Protein AF-A0A5N9FRM1-F1 (afdb_monomer_lite)

Radius of gyration: 14.16 Å; chains: 1; bounding box: 31×21×43 Å

Structure (mmCIF, N/CA/C/O backbone):
data_AF-A0A5N9FRM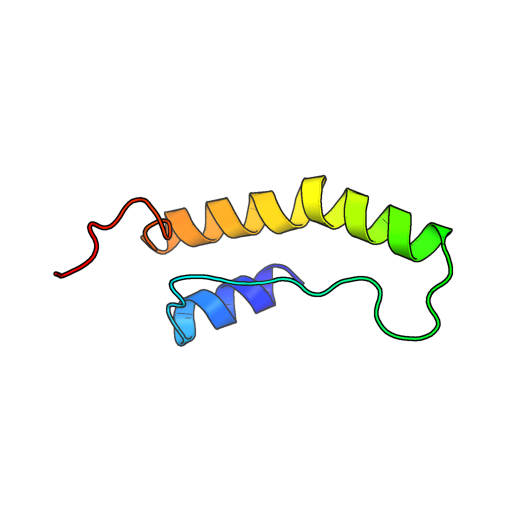1-F1
#
_entry.id   AF-A0A5N9FRM1-F1
#
loop_
_atom_site.group_PDB
_atom_site.id
_atom_site.type_symbol
_atom_site.label_atom_id
_atom_site.label_alt_id
_atom_site.label_comp_id
_atom_site.label_asym_id
_atom_site.label_entity_id
_atom_site.label_seq_id
_atom_site.pdbx_PDB_ins_code
_atom_site.Cartn_x
_atom_site.Cartn_y
_atom_site.Cartn_z
_atom_site.occupancy
_atom_site.B_iso_or_equiv
_atom_site.auth_seq_id
_atom_site.auth_comp_id
_atom_site.auth_asym_id
_atom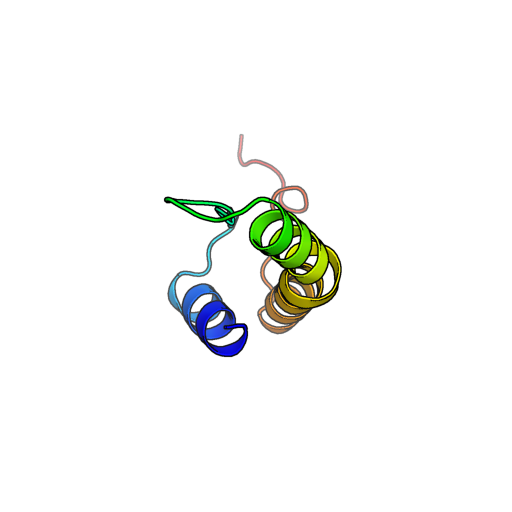_site.auth_atom_id
_atom_site.pdbx_PDB_model_num
ATOM 1 N N . MET A 1 1 ? -1.344 -10.622 -6.536 1.00 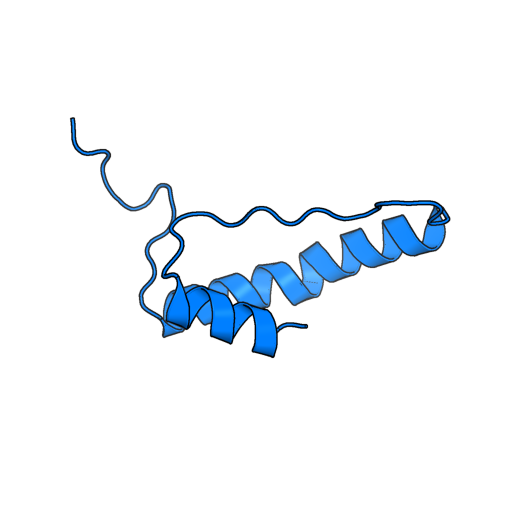85.75 1 MET A N 1
ATOM 2 C CA . MET A 1 1 ? -0.655 -10.179 -5.302 1.00 85.75 1 MET A CA 1
ATOM 3 C C . MET A 1 1 ? -1.620 -9.597 -4.275 1.00 85.75 1 MET A C 1
ATOM 5 O O . MET A 1 1 ? -1.677 -10.139 -3.183 1.00 85.75 1 MET A O 1
ATOM 9 N N . ILE A 1 2 ? -2.420 -8.584 -4.622 1.00 93.75 2 ILE A N 1
ATOM 10 C CA . ILE A 1 2 ? -3.322 -7.867 -3.694 1.00 93.75 2 ILE A CA 1
ATOM 11 C C . ILE A 1 2 ? -4.183 -8.777 -2.781 1.00 93.75 2 ILE A C 1
ATOM 13 O O . ILE A 1 2 ? -4.156 -8.555 -1.571 1.00 93.75 2 ILE A O 1
ATOM 17 N N . PRO A 1 3 ? -4.844 -9.856 -3.262 1.00 96.00 3 PRO A N 1
ATOM 18 C CA . PRO A 1 3 ? -5.620 -10.736 -2.375 1.00 96.00 3 PRO A CA 1
ATOM 19 C C . PRO A 1 3 ? -4.789 -11.409 -1.272 1.00 96.00 3 PRO A C 1
ATOM 21 O O . PRO A 1 3 ? -5.277 -11.622 -0.167 1.00 96.00 3 PRO A O 1
ATOM 24 N N . LYS A 1 4 ? -3.511 -11.710 -1.546 1.00 95.81 4 LYS A N 1
ATOM 25 C CA . LYS A 1 4 ? -2.596 -12.272 -0.543 1.00 95.81 4 LYS A CA 1
ATOM 26 C C . LYS A 1 4 ? -2.236 -11.236 0.521 1.00 95.81 4 LYS A C 1
ATOM 28 O O . LYS A 1 4 ? -2.132 -11.590 1.687 1.00 95.81 4 LYS A O 1
ATOM 33 N N . ILE A 1 5 ? -2.076 -9.969 0.130 1.00 95.50 5 ILE A N 1
ATOM 34 C CA . ILE A 1 5 ? -1.805 -8.882 1.079 1.00 95.50 5 ILE A CA 1
ATOM 35 C C . ILE A 1 5 ? -3.004 -8.693 2.012 1.00 95.50 5 ILE A C 1
ATOM 37 O O . ILE A 1 5 ? -2.804 -8.626 3.221 1.00 95.50 5 ILE A O 1
ATOM 41 N N . ARG A 1 6 ? -4.238 -8.704 1.480 1.00 96.31 6 ARG A N 1
ATOM 42 C CA . ARG A 1 6 ? -5.457 -8.678 2.307 1.00 96.31 6 ARG A CA 1
ATOM 43 C C . ARG A 1 6 ? -5.452 -9.793 3.345 1.00 96.31 6 ARG A C 1
ATOM 45 O O . ARG A 1 6 ? -5.600 -9.505 4.523 1.00 96.31 6 ARG A O 1
ATOM 52 N N . HIS A 1 7 ? -5.201 -11.030 2.922 1.00 96.44 7 HIS A N 1
ATOM 53 C CA . HIS A 1 7 ? -5.160 -12.164 3.842 1.00 96.44 7 HIS A CA 1
ATOM 54 C C . HIS A 1 7 ? -4.144 -11.970 4.983 1.00 96.44 7 HIS A C 1
ATOM 56 O O . HIS A 1 7 ? -4.448 -12.243 6.142 1.00 96.44 7 HIS A O 1
ATOM 62 N N . VAL A 1 8 ? -2.947 -11.457 4.677 1.00 95.69 8 VAL A N 1
ATOM 63 C CA . VAL A 1 8 ? -1.922 -11.180 5.697 1.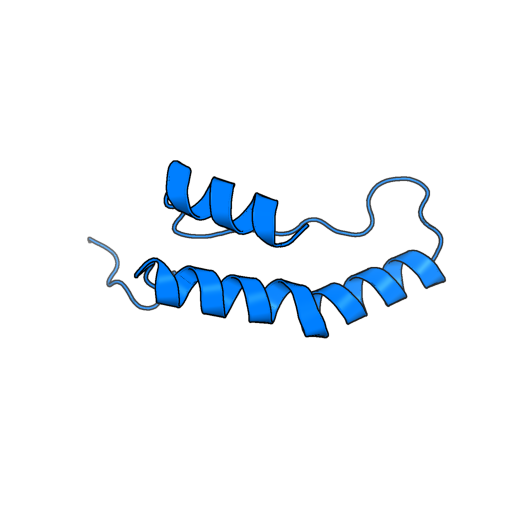00 95.69 8 VAL A CA 1
ATOM 64 C C . VAL A 1 8 ? -2.361 -10.064 6.649 1.00 95.69 8 VAL A C 1
ATOM 66 O O . VAL A 1 8 ? -2.202 -10.209 7.859 1.00 95.69 8 VAL A O 1
ATOM 69 N N . LEU A 1 9 ? -2.925 -8.970 6.130 1.00 95.44 9 LEU A N 1
ATOM 70 C CA . LEU A 1 9 ? -3.408 -7.850 6.946 1.00 95.44 9 LEU A CA 1
ATOM 71 C C . LEU A 1 9 ? -4.594 -8.238 7.835 1.00 95.44 9 LEU A C 1
ATOM 73 O O . LEU A 1 9 ? -4.669 -7.796 8.978 1.00 95.44 9 LEU A O 1
ATOM 77 N N . GLU A 1 10 ? -5.484 -9.096 7.342 1.00 96.06 10 GLU A N 1
ATOM 78 C CA . GLU A 1 10 ? -6.580 -9.674 8.123 1.00 96.06 10 GLU A CA 1
ATOM 79 C C . GLU A 1 10 ? -6.059 -10.532 9.272 1.00 96.06 10 GLU A C 1
ATOM 81 O O . GLU A 1 10 ? -6.531 -10.400 10.400 1.00 96.06 10 GLU A O 1
ATOM 86 N N . TYR A 1 11 ? -5.080 -11.394 8.990 1.00 96.81 11 TYR A N 1
ATOM 87 C CA . TYR A 1 11 ? -4.594 -12.373 9.955 1.00 96.81 11 TYR A CA 1
ATOM 88 C C . TYR A 1 11 ? -3.655 -11.766 11.005 1.00 96.81 11 TYR A C 1
ATOM 90 O O . TYR A 1 11 ? -3.822 -12.004 12.197 1.00 96.81 11 TYR A O 1
ATOM 98 N N . ILE A 1 12 ? -2.660 -10.984 10.574 1.00 95.50 12 ILE A N 1
ATOM 99 C CA . ILE A 1 12 ? -1.612 -10.446 11.458 1.00 95.50 12 ILE A CA 1
ATOM 100 C C . ILE A 1 12 ? -2.022 -9.098 12.063 1.00 95.50 12 ILE A C 1
ATOM 102 O O . ILE A 1 12 ? -1.524 -8.740 13.127 1.00 95.50 12 ILE A O 1
ATOM 106 N N . ARG A 1 13 ? -2.937 -8.355 11.418 1.00 93.06 13 ARG A N 1
ATOM 107 C CA . ARG A 1 13 ? -3.356 -7.006 11.847 1.00 93.06 13 ARG A CA 1
ATOM 108 C C . ARG A 1 13 ? -2.167 -6.044 12.010 1.00 93.06 13 ARG A C 1
ATOM 110 O O . ARG A 1 13 ? -2.111 -5.265 12.957 1.00 93.06 13 ARG A O 1
ATOM 117 N N . SER A 1 14 ? -1.192 -6.119 11.102 1.00 89.00 14 SER A N 1
ATOM 118 C CA . SER A 1 14 ? 0.047 -5.334 11.171 1.00 89.00 14 SER A CA 1
ATOM 119 C C . SER A 1 14 ? -0.216 -3.824 11.177 1.00 89.00 14 SER A C 1
ATOM 121 O O . SER A 1 14 ? -0.918 -3.322 10.304 1.00 89.00 14 SER A O 1
ATOM 123 N N . GLY A 1 15 ? 0.415 -3.093 12.104 1.00 86.19 15 GLY A N 1
ATOM 124 C CA . GLY A 1 15 ? 0.328 -1.624 12.167 1.00 86.19 15 GLY A CA 1
ATOM 125 C C . GLY A 1 15 ? 1.196 -0.878 11.142 1.00 86.19 15 GLY A C 1
ATOM 126 O O . GLY A 1 15 ? 0.944 0.289 10.853 1.00 86.19 15 GLY A O 1
ATOM 127 N N . SER A 1 16 ? 2.201 -1.548 10.569 1.00 88.81 16 SER A N 1
ATOM 128 C CA . SER A 1 16 ? 3.046 -1.024 9.489 1.00 88.81 16 SER A CA 1
ATOM 129 C C . SER A 1 16 ? 3.467 -2.164 8.563 1.00 88.81 16 SER A C 1
ATOM 131 O O . SER A 1 16 ? 3.734 -3.274 9.027 1.00 88.81 16 SER A O 1
ATOM 133 N N . VAL A 1 17 ? 3.562 -1.891 7.260 1.00 89.50 17 VAL A N 1
ATOM 134 C CA . VAL A 1 17 ? 4.044 -2.846 6.251 1.00 89.50 17 VAL A CA 1
ATOM 135 C C . VAL A 1 17 ? 5.094 -2.171 5.385 1.00 89.50 17 VAL A C 1
ATOM 137 O O . VAL A 1 17 ? 4.904 -1.050 4.921 1.00 89.50 17 VAL A O 1
ATOM 140 N N . PHE A 1 18 ? 6.198 -2.873 5.157 1.00 91.00 18 PHE A N 1
ATOM 141 C CA . PHE A 1 18 ? 7.282 -2.431 4.296 1.00 91.00 18 PHE A CA 1
ATOM 142 C C . PHE A 1 18 ? 7.377 -3.369 3.090 1.00 91.00 18 PHE A C 1
ATOM 144 O O . PHE A 1 18 ? 7.484 -4.585 3.252 1.00 91.00 18 PHE A O 1
ATOM 151 N N . PHE A 1 19 ? 7.306 -2.803 1.884 1.00 90.06 19 PHE A N 1
ATOM 152 C CA . PHE A 1 19 ? 7.454 -3.545 0.635 1.00 90.06 19 PHE A CA 1
ATOM 153 C C . PHE A 1 19 ? 8.898 -3.445 0.157 1.00 90.06 19 PHE A C 1
ATOM 155 O O . PHE A 1 19 ? 9.409 -2.347 -0.053 1.00 90.06 19 PHE A O 1
ATOM 162 N N . TRP A 1 20 ? 9.532 -4.598 -0.028 1.00 88.94 20 TRP A N 1
ATOM 163 C CA . TRP A 1 20 ? 10.855 -4.702 -0.629 1.00 88.94 20 TRP A CA 1
ATOM 164 C C . TRP A 1 20 ? 10.706 -5.051 -2.111 1.00 88.94 20 TRP A C 1
ATOM 166 O O . TRP A 1 20 ? 10.067 -6.049 -2.444 1.00 88.94 20 TRP A O 1
ATOM 176 N N . ASP A 1 21 ? 11.264 -4.214 -2.981 1.00 86.62 21 ASP A N 1
ATOM 177 C CA . ASP A 1 21 ? 11.223 -4.352 -4.439 1.00 86.62 21 ASP A CA 1
ATOM 178 C C . ASP A 1 21 ? 12.649 -4.339 -5.007 1.00 86.62 21 ASP A C 1
ATOM 180 O O . ASP A 1 21 ? 13.550 -3.765 -4.393 1.00 86.62 21 ASP A O 1
ATOM 184 N N . GLY A 1 22 ? 12.851 -4.953 -6.176 1.00 82.69 22 GLY A N 1
ATOM 185 C CA . GLY A 1 22 ? 14.144 -4.931 -6.870 1.00 82.69 22 GLY A CA 1
ATOM 186 C C . GLY A 1 22 ? 15.216 -5.870 -6.302 1.00 82.69 22 GLY A C 1
ATOM 187 O O . GLY A 1 22 ? 16.399 -5.548 -6.380 1.00 82.69 22 GLY A O 1
ATOM 188 N N . ASP A 1 23 ? 14.829 -7.004 -5.710 1.00 84.75 23 ASP A N 1
ATOM 189 C CA . ASP A 1 23 ? 15.785 -8.008 -5.221 1.00 84.75 23 ASP A CA 1
ATOM 190 C C . ASP A 1 23 ? 16.311 -8.927 -6.342 1.00 84.75 23 ASP A C 1
ATOM 192 O O . ASP A 1 23 ? 15.608 -9.237 -7.306 1.00 84.75 23 ASP A O 1
ATOM 196 N N . GLY A 1 24 ? 17.540 -9.423 -6.183 1.00 85.94 24 GLY A N 1
ATOM 197 C CA . GLY A 1 24 ? 18.183 -10.356 -7.111 1.00 85.94 24 GLY A CA 1
ATOM 198 C C . GLY A 1 24 ? 18.701 -9.726 -8.412 1.00 85.94 24 GLY A C 1
ATOM 199 O O . GLY A 1 24 ? 19.020 -8.542 -8.482 1.00 85.94 24 GLY A O 1
ATOM 200 N N . ALA A 1 25 ? 18.839 -10.547 -9.458 1.00 88.81 25 ALA A N 1
ATOM 201 C CA . ALA A 1 25 ? 19.362 -10.139 -10.767 1.00 88.81 25 ALA A CA 1
ATOM 202 C C . ALA A 1 25 ? 18.262 -9.554 -11.678 1.00 88.81 25 ALA A C 1
ATO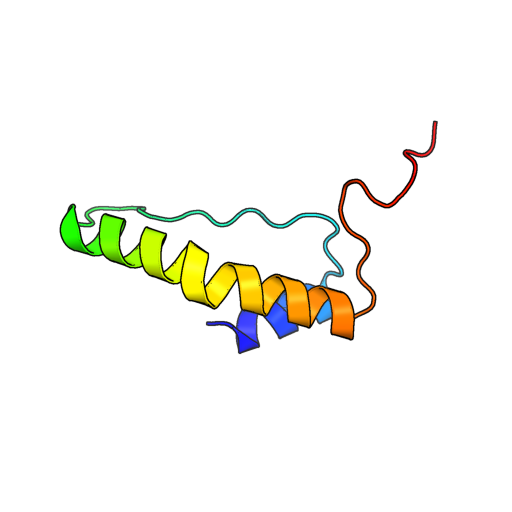M 204 O O . ALA A 1 25 ? 18.079 -10.014 -12.804 1.00 88.81 25 ALA A O 1
ATOM 205 N N . MET A 1 26 ? 17.501 -8.580 -11.171 1.00 93.31 26 MET A N 1
ATOM 206 C CA . MET A 1 26 ? 16.532 -7.831 -11.978 1.00 93.31 26 MET A CA 1
ATOM 207 C C . MET A 1 26 ? 17.249 -6.828 -12.883 1.00 93.31 26 MET A C 1
ATOM 209 O O . MET A 1 26 ? 18.205 -6.171 -12.463 1.00 93.31 26 MET A O 1
ATOM 213 N N . ASP A 1 27 ? 16.775 -6.690 -14.120 1.00 94.50 27 ASP A N 1
ATOM 214 C CA . ASP A 1 27 ? 17.219 -5.599 -14.977 1.00 94.50 27 ASP A CA 1
ATOM 215 C C . ASP A 1 27 ? 16.557 -4.268 -14.581 1.00 94.50 27 ASP A C 1
ATOM 217 O O . ASP A 1 27 ? 15.616 -4.198 -13.781 1.00 94.50 27 ASP A O 1
ATOM 221 N N . HIS A 1 28 ? 17.114 -3.179 -15.109 1.00 93.31 28 HIS A N 1
ATOM 222 C CA . HIS A 1 28 ? 16.675 -1.833 -14.766 1.00 93.31 28 HIS A CA 1
ATOM 223 C C . HIS A 1 28 ? 15.217 -1.572 -15.163 1.00 93.31 28 HIS A C 1
ATOM 225 O O . HIS A 1 28 ? 14.486 -0.922 -14.413 1.00 93.31 28 HIS A O 1
ATOM 231 N N . ASP A 1 29 ? 14.789 -2.077 -16.318 1.00 95.62 29 ASP A N 1
ATOM 232 C CA . ASP A 1 29 ? 13.464 -1.790 -16.857 1.00 95.62 29 ASP A CA 1
ATOM 233 C C . ASP A 1 29 ? 12.382 -2.490 -16.030 1.00 95.62 29 ASP A C 1
ATOM 235 O O . ASP A 1 29 ? 11.364 -1.874 -15.694 1.00 95.62 29 ASP A O 1
ATOM 239 N N . ASP A 1 30 ? 12.630 -3.733 -15.614 1.00 94.56 30 ASP A N 1
ATOM 240 C CA . ASP A 1 30 ? 11.745 -4.473 -14.721 1.00 94.56 30 ASP A CA 1
ATOM 241 C C . ASP A 1 30 ? 11.667 -3.831 -13.332 1.00 94.56 30 ASP A C 1
ATOM 243 O O . ASP A 1 30 ? 10.566 -3.681 -12.789 1.00 94.56 30 ASP A O 1
ATOM 247 N N . ALA A 1 31 ? 12.793 -3.370 -12.775 1.00 93.69 31 ALA A N 1
ATOM 248 C CA . ALA A 1 31 ? 12.803 -2.651 -11.500 1.00 93.69 31 ALA A CA 1
ATOM 249 C C . ALA A 1 31 ? 11.990 -1.346 -11.580 1.00 93.69 31 ALA A C 1
ATOM 251 O O . ALA A 1 31 ? 11.109 -1.090 -10.756 1.00 93.69 31 ALA A O 1
ATOM 252 N N . MET A 1 32 ? 12.206 -0.537 -12.620 1.00 95.00 32 MET A N 1
ATOM 253 C CA . MET A 1 32 ? 11.480 0.723 -12.803 1.00 95.00 32 MET A CA 1
ATOM 254 C C . MET A 1 32 ? 9.988 0.503 -13.068 1.00 95.00 32 MET A C 1
ATOM 256 O O . MET A 1 32 ? 9.140 1.276 -12.600 1.00 95.00 32 MET A O 1
ATOM 260 N N . ARG A 1 33 ? 9.637 -0.563 -13.794 1.00 95.12 33 ARG A N 1
ATOM 261 C CA . ARG A 1 33 ? 8.246 -0.963 -14.005 1.00 95.12 33 ARG A CA 1
ATOM 262 C C . ARG A 1 33 ? 7.590 -1.397 -12.695 1.00 95.12 33 ARG A C 1
ATOM 264 O O . ARG A 1 33 ? 6.463 -0.965 -12.440 1.00 95.12 33 ARG A O 1
ATOM 271 N N . SER A 1 34 ? 8.272 -2.199 -11.877 1.00 93.75 34 SER A N 1
ATOM 272 C CA . SER A 1 34 ? 7.771 -2.656 -10.576 1.00 93.75 34 SER A CA 1
ATOM 273 C C . SER A 1 34 ? 7.490 -1.479 -9.643 1.00 93.75 34 SER A C 1
ATOM 275 O O . SER A 1 34 ? 6.356 -1.326 -9.187 1.00 93.75 34 SER A O 1
ATOM 277 N N . LEU A 1 35 ? 8.440 -0.548 -9.498 1.00 94.56 35 LEU A N 1
ATOM 278 C CA . LEU A 1 35 ? 8.263 0.686 -8.723 1.00 94.56 35 LEU A CA 1
ATOM 279 C C . LEU A 1 35 ? 7.045 1.501 -9.184 1.00 94.56 35 LEU A C 1
ATOM 281 O O . LEU A 1 35 ? 6.258 1.996 -8.370 1.00 94.56 35 LEU A O 1
ATOM 285 N N . ARG A 1 36 ? 6.842 1.626 -10.502 1.00 96.12 36 ARG A N 1
ATOM 286 C CA . ARG A 1 36 ? 5.698 2.362 -11.059 1.00 96.12 36 ARG A CA 1
ATOM 287 C C . ARG A 1 36 ? 4.366 1.673 -10.766 1.00 96.12 36 ARG A C 1
ATOM 289 O O . ARG A 1 36 ? 3.397 2.368 -10.461 1.00 96.12 36 ARG A O 1
ATOM 296 N N . LEU A 1 37 ? 4.303 0.346 -10.854 1.00 95.75 37 LEU A N 1
ATOM 297 C CA . LEU A 1 37 ? 3.109 -0.429 -10.497 1.00 95.75 37 LEU A CA 1
ATOM 298 C C . LEU A 1 37 ? 2.860 -0.416 -8.984 1.00 95.75 37 LEU A C 1
ATOM 300 O O . LEU A 1 37 ? 1.714 -0.296 -8.558 1.00 95.75 37 LEU A O 1
ATOM 304 N N . MET A 1 38 ? 3.917 -0.450 -8.171 1.00 95.50 38 MET A N 1
ATOM 305 C CA . MET A 1 38 ? 3.827 -0.350 -6.717 1.00 95.50 38 MET A CA 1
ATOM 306 C C . MET A 1 38 ? 3.106 0.939 -6.309 1.00 95.50 38 MET A C 1
ATOM 308 O O . MET A 1 38 ? 2.115 0.890 -5.581 1.00 95.50 38 MET A O 1
ATOM 312 N N . GLY A 1 39 ? 3.541 2.084 -6.846 1.00 94.69 39 GLY A N 1
ATOM 313 C CA . GLY A 1 39 ? 2.930 3.382 -6.550 1.00 94.69 39 GLY A CA 1
ATOM 314 C C . GLY A 1 39 ? 1.534 3.581 -7.152 1.00 94.69 39 GLY A C 1
ATOM 315 O O . GLY A 1 39 ? 0.710 4.269 -6.557 1.00 94.69 39 GLY A O 1
ATOM 316 N N . LYS A 1 40 ? 1.249 2.994 -8.323 1.00 97.44 40 LYS A N 1
ATOM 317 C CA . LYS A 1 40 ? -0.037 3.187 -9.019 1.00 97.44 40 LYS A CA 1
ATOM 318 C C . LYS A 1 40 ? -1.135 2.220 -8.602 1.00 97.44 40 LYS A C 1
ATOM 320 O O . LYS A 1 40 ? -2.302 2.590 -8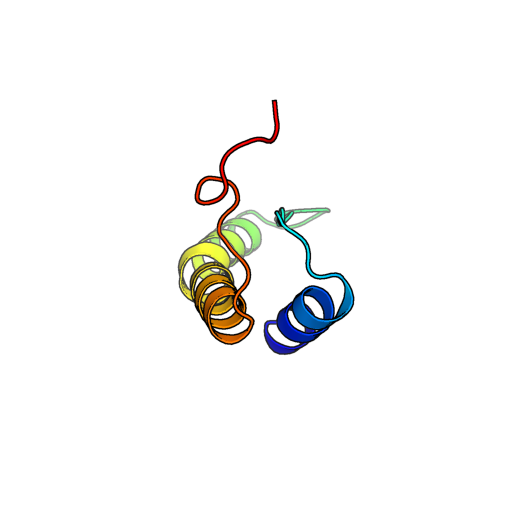.660 1.00 97.44 40 LYS A O 1
ATOM 325 N N . GLU A 1 41 ? -0.777 0.993 -8.247 1.00 96.12 41 GLU A N 1
ATOM 326 C CA . GLU A 1 41 ? -1.738 -0.097 -8.080 1.00 96.12 41 GLU A CA 1
ATOM 327 C C . GLU A 1 41 ? -1.661 -0.707 -6.684 1.00 96.12 41 GLU A C 1
ATOM 329 O O . GLU A 1 41 ? -2.677 -0.805 -5.999 1.00 96.12 41 GLU A O 1
ATOM 334 N N . VAL A 1 42 ? -0.463 -1.097 -6.236 1.00 95.56 42 VAL A N 1
ATOM 335 C CA . VAL A 1 42 ? -0.320 -1.891 -5.007 1.00 95.56 42 VAL A CA 1
ATOM 336 C C . VAL A 1 42 ? -0.571 -1.048 -3.762 1.00 95.56 42 VAL A C 1
ATOM 338 O O . VAL A 1 42 ? -1.459 -1.385 -2.984 1.00 95.56 42 VAL A O 1
ATOM 341 N N . ILE A 1 43 ? 0.170 0.047 -3.569 1.00 95.06 43 ILE A N 1
ATOM 342 C CA . ILE A 1 43 ? 0.038 0.892 -2.373 1.00 95.06 43 ILE A CA 1
ATOM 343 C C . ILE A 1 43 ? -1.386 1.462 -2.236 1.00 95.06 43 ILE A C 1
ATOM 345 O O . ILE A 1 43 ? -1.952 1.335 -1.147 1.00 95.06 43 ILE A O 1
ATOM 349 N N . PRO A 1 44 ? -2.033 1.988 -3.300 1.00 96.12 44 PRO A N 1
ATOM 350 C CA . PRO A 1 44 ? -3.429 2.418 -3.214 1.00 96.12 44 PRO A CA 1
ATOM 351 C C . PRO A 1 44 ? -4.388 1.295 -2.803 1.00 96.12 44 PRO A C 1
ATOM 353 O O . PRO A 1 44 ? -5.212 1.492 -1.914 1.00 96.12 44 PRO A O 1
ATOM 356 N N . ALA A 1 45 ? -4.255 0.097 -3.382 1.00 96.88 45 ALA A N 1
ATOM 357 C CA . ALA A 1 45 ? -5.108 -1.033 -3.015 1.00 96.88 45 ALA A CA 1
ATOM 358 C C . ALA A 1 45 ? -4.907 -1.469 -1.554 1.00 96.88 45 ALA A C 1
ATOM 360 O O . ALA A 1 45 ? -5.867 -1.841 -0.883 1.00 96.88 45 ALA A O 1
ATOM 361 N N . VAL A 1 46 ? -3.674 -1.407 -1.044 1.00 95.00 46 VAL A N 1
ATOM 362 C CA . VAL A 1 46 ? -3.362 -1.716 0.359 1.00 95.00 46 VAL A CA 1
ATOM 363 C C . VAL A 1 46 ? -4.001 -0.706 1.309 1.00 95.00 46 VAL A C 1
ATOM 365 O O . VAL A 1 46 ? -4.530 -1.115 2.339 1.00 95.00 46 VAL A O 1
ATOM 368 N N . HIS A 1 47 ? -4.018 0.581 0.954 1.00 93.44 47 HIS A N 1
ATOM 369 C CA . HIS A 1 47 ? -4.726 1.599 1.733 1.00 93.44 47 HIS A CA 1
ATOM 370 C C . HIS A 1 47 ? -6.238 1.351 1.789 1.00 93.44 47 HIS A C 1
ATOM 372 O O . HIS A 1 47 ? -6.819 1.463 2.865 1.00 93.44 47 HIS A O 1
ATOM 378 N N . GLU A 1 48 ? -6.874 0.981 0.674 1.00 96.50 48 GLU A N 1
ATOM 379 C CA . GLU A 1 48 ? -8.308 0.648 0.680 1.00 96.50 48 GLU A CA 1
ATOM 380 C C . GLU A 1 48 ? -8.595 -0.607 1.512 1.00 96.50 48 GLU A C 1
ATOM 382 O O . GLU A 1 48 ? -9.515 -0.611 2.323 1.00 96.50 48 GLU A O 1
ATOM 387 N N . ILE A 1 49 ? -7.745 -1.635 1.418 1.00 96.31 49 ILE A N 1
ATOM 388 C CA . ILE A 1 49 ? -7.848 -2.815 2.287 1.00 96.31 49 ILE A CA 1
ATOM 389 C C . ILE A 1 49 ? -7.703 -2.427 3.765 1.00 96.31 49 ILE A C 1
ATOM 391 O O . ILE A 1 49 ? -8.457 -2.920 4.596 1.00 96.31 49 ILE A O 1
ATOM 395 N N . ALA A 1 50 ? -6.747 -1.564 4.117 1.00 94.56 50 ALA A N 1
ATOM 396 C CA . ALA A 1 50 ? -6.562 -1.126 5.498 1.00 94.56 50 ALA A CA 1
ATOM 397 C C . ALA A 1 50 ? -7.803 -0.396 6.037 1.00 94.56 50 ALA A C 1
ATOM 399 O O . ALA A 1 50 ? -8.208 -0.663 7.167 1.00 94.56 50 ALA A O 1
ATOM 400 N N . LYS A 1 51 ? -8.446 0.448 5.216 1.00 94.50 51 LYS A N 1
ATOM 401 C CA . LYS A 1 51 ? -9.717 1.108 5.557 1.00 94.50 51 LYS A CA 1
ATOM 402 C C . LYS A 1 51 ? -10.844 0.100 5.766 1.00 94.50 51 LYS A C 1
ATOM 404 O O . LYS A 1 51 ? -11.503 0.159 6.798 1.00 94.50 51 LYS A O 1
ATOM 409 N N . ASP A 1 52 ? -11.026 -0.842 4.838 1.00 96.94 52 ASP A N 1
ATOM 410 C CA . ASP A 1 52 ? -12.042 -1.901 4.949 1.00 96.94 52 ASP A CA 1
ATOM 411 C C . ASP A 1 52 ? -11.878 -2.735 6.227 1.00 96.94 52 ASP A C 1
ATOM 413 O O . ASP A 1 52 ? -12.851 -3.242 6.779 1.00 96.94 52 ASP A O 1
ATOM 417 N N . LEU A 1 53 ? -10.631 -2.928 6.661 1.00 95.88 53 LEU A N 1
ATOM 418 C CA . LEU A 1 53 ? -10.279 -3.695 7.852 1.00 95.88 53 LEU A CA 1
ATOM 419 C C . LEU A 1 53 ? -10.212 -2.835 9.119 1.00 95.88 53 LEU A C 1
ATOM 421 O O . LEU A 1 53 ? -9.867 -3.365 10.176 1.00 95.88 53 LEU A O 1
ATOM 425 N N . GLU A 1 54 ? -10.497 -1.535 9.039 1.00 95.06 54 GLU A N 1
ATOM 426 C CA . GLU A 1 54 ? -10.404 -0.605 10.169 1.00 95.06 54 GLU A CA 1
ATOM 427 C C . GLU A 1 54 ? -9.018 -0.664 10.850 1.00 95.06 54 GLU A C 1
ATOM 429 O O . GLU A 1 54 ? -8.889 -0.688 12.076 1.00 95.06 54 GLU A O 1
ATOM 434 N N . LEU A 1 55 ? -7.957 -0.773 10.043 1.00 93.50 55 LEU A N 1
ATOM 435 C CA . LEU A 1 55 ? -6.573 -0.699 10.503 1.00 93.50 55 LEU A CA 1
ATOM 436 C C . LEU A 1 55 ? -6.144 0.773 10.536 1.00 93.50 55 LEU A C 1
ATOM 438 O O . LEU A 1 55 ? -6.136 1.412 9.481 1.00 93.50 55 LEU A O 1
ATOM 442 N N . PRO A 1 56 ? -5.780 1.325 11.705 1.00 90.31 56 PRO A N 1
ATOM 443 C CA . PRO A 1 56 ? -5.379 2.719 11.789 1.00 90.31 56 PRO A CA 1
ATOM 444 C C . PRO A 1 56 ? -4.003 2.926 11.151 1.00 90.31 56 PRO A C 1
ATOM 446 O O . PRO A 1 56 ? -3.129 2.057 11.217 1.00 90.31 56 PRO A O 1
ATOM 449 N N . GLY A 1 57 ? -3.790 4.102 10.564 1.00 87.06 57 GLY A N 1
ATOM 450 C CA . GLY A 1 57 ? -2.479 4.494 10.066 1.00 87.06 57 GLY A CA 1
ATOM 451 C C . GLY A 1 57 ? -1.455 4.595 11.198 1.00 87.06 57 GLY A C 1
ATOM 452 O O . GLY A 1 57 ? -1.777 4.981 12.323 1.00 87.06 57 GLY A O 1
ATOM 453 N N . SER A 1 58 ? -0.185 4.317 10.892 1.00 82.62 58 SER A N 1
ATOM 454 C CA . SER A 1 58 ? 0.905 4.316 11.882 1.00 82.62 58 SER A CA 1
ATOM 455 C C . SER A 1 58 ? 1.093 5.658 12.613 1.00 82.62 58 SER A C 1
ATOM 457 O O . SER A 1 58 ? 1.713 5.690 13.670 1.00 82.62 58 SER A O 1
ATOM 459 N N . PHE A 1 59 ? 0.562 6.756 12.063 1.00 85.62 59 PHE A N 1
ATOM 460 C CA . PHE A 1 59 ? 0.607 8.106 12.642 1.00 85.62 59 PHE A CA 1
ATOM 461 C C . PHE A 1 59 ? -0.765 8.625 13.109 1.00 85.62 59 PHE A C 1
ATOM 463 O O . PHE A 1 59 ? -0.869 9.767 13.545 1.00 85.62 59 PHE A O 1
ATOM 470 N N . GLU A 1 60 ? -1.821 7.818 12.995 1.00 85.44 60 GLU A N 1
ATOM 471 C CA . GLU A 1 60 ? -3.187 8.192 13.392 1.00 85.44 60 GLU A CA 1
ATOM 472 C C . GLU A 1 60 ? -3.502 7.778 14.835 1.00 85.44 60 GLU A C 1
ATOM 474 O O . GLU A 1 60 ? -4.434 8.297 15.448 1.00 85.44 60 GLU A O 1
ATOM 479 N N . VAL A 1 61 ? -2.707 6.867 15.399 1.00 82.12 61 VAL A N 1
ATOM 480 C CA . VAL A 1 61 ? -2.810 6.447 16.797 1.00 82.12 61 VAL A CA 1
ATOM 481 C C . VAL A 1 61 ? -1.769 7.196 17.617 1.00 82.12 61 VAL A C 1
ATOM 483 O O . VAL A 1 61 ? -0.588 7.212 17.272 1.00 82.12 61 VAL A O 1
ATOM 486 N N . GLY A 1 62 ? -2.198 7.808 18.722 1.00 76.81 62 GLY A N 1
ATOM 487 C CA . GLY A 1 62 ? -1.271 8.398 19.683 1.00 76.81 62 GLY A CA 1
ATOM 488 C C . GLY A 1 62 ? -0.322 7.332 20.227 1.00 76.81 62 GLY A C 1
ATOM 489 O O . GLY A 1 62 ? -0.754 6.237 20.590 1.00 76.81 62 GLY A O 1
ATOM 490 N N . THR A 1 63 ? 0.973 7.635 20.289 1.00 71.44 63 THR A N 1
ATOM 491 C CA . THR A 1 63 ? 1.931 6.751 20.955 1.00 71.44 63 THR A CA 1
ATOM 492 C C . THR A 1 63 ? 1.540 6.642 22.426 1.00 71.44 63 THR A C 1
ATOM 494 O O . THR A 1 63 ? 1.395 7.667 23.093 1.00 71.44 63 THR A O 1
ATOM 497 N N . ALA A 1 64 ? 1.358 5.424 22.937 1.00 66.31 64 ALA A N 1
ATOM 498 C CA . ALA A 1 64 ? 1.257 5.222 24.376 1.00 66.31 64 ALA A CA 1
ATOM 499 C C . ALA A 1 64 ? 2.610 5.611 24.995 1.00 66.31 64 ALA A C 1
ATOM 501 O O . ALA A 1 64 ? 3.619 4.967 24.706 1.00 66.31 64 ALA A O 1
ATOM 502 N N . THR A 1 65 ? 2.622 6.710 25.753 1.00 54.94 65 THR A N 1
ATOM 503 C CA . THR A 1 65 ? 3.764 7.155 26.567 1.00 54.94 65 THR A CA 1
ATOM 504 C C . THR A 1 65 ? 3.801 6.380 27.873 1.00 54.94 65 THR A C 1
ATOM 506 O O . THR A 1 65 ? 2.712 6.194 28.464 1.00 54.94 65 THR A O 1
#

Foldseek 3Di:
DLVVLLVCCLPVVDQDDDDDADDDPDDPVVRVVVVVCCVVPVVVSNVVSCVVNVRDHNPRDDPDD

Sequence (65 aa):
MIPKIRHVLEYIRSGSVFFWDGDGAMDHDDAMRSLRLMGKEVIPAVHEIAKDLELPGSFEVGTAT

pLDDT: mean 91.1, std 7.6, range [54.94, 97.44]

Secondary structure (DSSP, 8-state):
-HHHHHHHHHHH--S------S-SS--HHHHHHHHHHIIIIIHHHHHHHHHHTTPPPTTTSPP--